Protein AF-A0A916YEJ6-F1 (afdb_monomer_lite)

Sequence (82 aa):
MEPHYFNVNLSWISDRKGEVSSPELEDKIEVATPPPFPKGIEGVWSPEHLLTAAVNSCFMTTFLAVAENSNLNFSTAKPKVN

Organism: NCBI:txid1537369

Secondary structure (DSSP, 8-state):
-PPP----EEEEEETTEEEEE-TT-S--EEEE--TTSTT--TTSB-HHHHHHHHHHHHHHHHHHHHHHHTT---S-------

InterPro domains:
  IPR015946 K homology domain-like, alpha/beta [G3DSA:3.30.300.20] (1-81)
  IPR036102 OsmC/Ohr superfamily [SSF82784] (4-75)

Foldseek 3Di:
DDDDDFDWDWADDDDQWIWIDGPVDPDIAIEGADDVDPPHDPPGHYPVNVVQVVVQVVVVVVVVVVCVVVVNDDDDDDDDDD

Radius of gyration: 16.67 Å; chains: 1; bounding box: 37×30×44 Å

pLDDT: mean 96.05, std 4.26, range [72.56, 98.62]

Structure (mmCIF, N/CA/C/O backbone):
data_AF-A0A916YEJ6-F1
#
_entry.id   AF-A0A916YEJ6-F1
#
loop_
_atom_site.group_PDB
_atom_site.id
_atom_site.type_symbol
_atom_site.label_atom_id
_atom_site.label_alt_id
_atom_site.label_comp_id
_atom_site.label_asym_id
_atom_site.label_entity_id
_atom_site.label_seq_id
_atom_site.pdbx_PDB_ins_code
_atom_site.Cartn_x
_atom_site.Cartn_y
_atom_site.Cartn_z
_atom_site.occupancy
_atom_site.B_iso_or_equiv
_atom_site.auth_seq_id
_atom_site.auth_comp_id
_atom_site.auth_asym_id
_atom_site.auth_atom_id
_atom_site.pdbx_PDB_model_num
ATOM 1 N N . MET A 1 1 ? 25.019 11.243 -5.591 1.00 76.50 1 MET A N 1
ATOM 2 C CA . MET A 1 1 ? 23.548 11.303 -5.676 1.00 76.50 1 MET A CA 1
ATOM 3 C C . MET A 1 1 ? 23.089 11.447 -4.244 1.00 76.50 1 MET A C 1
ATOM 5 O O . MET A 1 1 ? 23.472 10.608 -3.438 1.00 76.50 1 MET A O 1
ATOM 9 N N . GLU A 1 2 ? 22.428 12.550 -3.915 1.00 91.44 2 GLU A N 1
ATOM 10 C CA . GLU A 1 2 ? 21.936 12.765 -2.551 1.00 91.44 2 GLU A CA 1
ATOM 11 C C . GLU A 1 2 ? 20.779 11.800 -2.252 1.00 91.44 2 GLU A C 1
ATOM 13 O O . GLU A 1 2 ? 20.070 11.404 -3.185 1.00 91.44 2 GLU A O 1
ATOM 18 N N . PRO A 1 3 ? 20.593 11.380 -0.990 1.00 93.06 3 PRO A N 1
ATOM 19 C CA . PRO A 1 3 ? 19.519 10.466 -0.633 1.00 93.06 3 PRO A CA 1
ATOM 20 C C . PRO A 1 3 ? 18.154 11.123 -0.855 1.00 93.06 3 PRO A C 1
ATOM 22 O O . PRO A 1 3 ? 17.899 12.232 -0.385 1.00 93.06 3 PRO A O 1
ATOM 25 N N . HIS A 1 4 ? 17.262 10.407 -1.537 1.00 93.50 4 HIS A N 1
ATOM 26 C CA . HIS A 1 4 ? 15.855 10.778 -1.631 1.00 93.50 4 HIS A CA 1
ATOM 27 C C . HIS A 1 4 ? 15.054 9.986 -0.597 1.00 93.50 4 HIS A C 1
ATOM 29 O O . HIS A 1 4 ? 15.150 8.761 -0.539 1.00 93.50 4 HIS A O 1
ATOM 35 N N . TYR A 1 5 ? 14.252 10.690 0.201 1.00 94.88 5 TYR A N 1
ATOM 3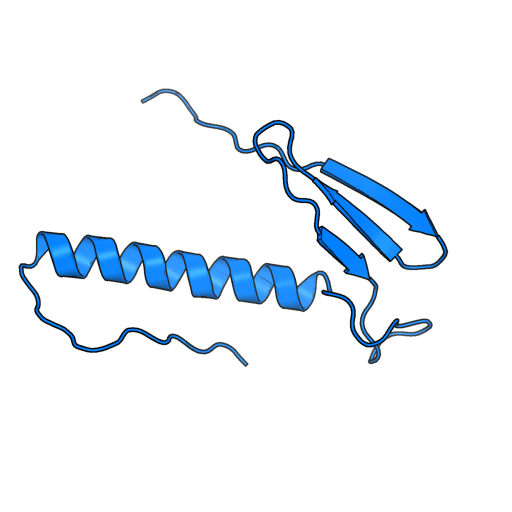6 C CA . TYR A 1 5 ? 13.332 10.092 1.169 1.00 94.88 5 TYR A CA 1
ATOM 37 C C . TYR A 1 5 ? 11.891 10.183 0.669 1.00 94.88 5 TYR A C 1
ATOM 39 O O . TYR A 1 5 ? 11.538 11.160 0.011 1.00 94.88 5 TYR A O 1
ATOM 47 N N . PHE A 1 6 ? 11.085 9.174 0.996 1.00 95.69 6 PHE A N 1
ATOM 48 C CA . PHE A 1 6 ? 9.642 9.139 0.758 1.00 95.69 6 PHE A CA 1
ATOM 49 C C . PHE A 1 6 ? 8.947 9.087 2.117 1.00 95.69 6 PHE A C 1
ATOM 51 O O . PHE A 1 6 ? 9.188 8.150 2.884 1.00 95.69 6 PHE A O 1
ATOM 58 N N . ASN A 1 7 ? 8.133 10.093 2.441 1.00 96.81 7 ASN A N 1
ATOM 59 C CA . ASN A 1 7 ? 7.506 10.187 3.754 1.00 96.81 7 ASN A CA 1
ATOM 60 C C . ASN A 1 7 ? 6.123 9.536 3.745 1.00 96.81 7 ASN A C 1
ATOM 62 O O . ASN A 1 7 ? 5.300 9.794 2.875 1.00 96.81 7 ASN A O 1
ATOM 66 N N . VAL A 1 8 ? 5.851 8.706 4.751 1.00 97.25 8 VAL A N 1
ATOM 67 C CA . VAL A 1 8 ? 4.546 8.066 4.937 1.00 97.25 8 VAL A CA 1
ATOM 68 C C . VAL A 1 8 ? 4.118 8.245 6.384 1.00 97.25 8 VAL A C 1
ATOM 70 O O . VAL A 1 8 ? 4.864 7.939 7.312 1.00 97.25 8 VAL A O 1
ATOM 73 N N . ASN A 1 9 ? 2.895 8.724 6.559 1.00 98.19 9 ASN A N 1
ATOM 74 C CA . ASN A 1 9 ? 2.247 8.966 7.835 1.00 98.19 9 ASN A CA 1
ATOM 75 C C . ASN A 1 9 ? 1.089 7.981 8.022 1.00 98.19 9 ASN A C 1
ATOM 77 O O . ASN A 1 9 ? 0.422 7.594 7.061 1.00 98.19 9 ASN A O 1
ATOM 81 N N . LEU A 1 10 ? 0.809 7.623 9.275 1.00 98.31 10 LEU A N 1
ATOM 82 C CA . LEU A 1 10 ? -0.338 6.803 9.654 1.00 98.31 10 LEU A CA 1
ATOM 83 C C . LEU A 1 10 ? -1.040 7.441 10.851 1.00 98.31 10 LEU A C 1
ATOM 85 O O . LEU A 1 10 ? -0.413 7.683 11.882 1.00 98.31 10 LEU A O 1
ATOM 89 N N . SER A 1 11 ? -2.343 7.675 10.721 1.00 98.50 11 SER A N 1
ATOM 90 C CA . SER A 1 11 ? -3.198 8.122 11.825 1.00 98.50 11 SER A CA 1
ATOM 91 C C . SER A 1 11 ? -4.213 7.042 12.169 1.00 98.50 11 SER A C 1
ATOM 93 O O . SER A 1 11 ? -4.828 6.457 11.283 1.00 98.50 11 SER A O 1
ATOM 95 N N . TRP A 1 12 ? -4.402 6.761 13.455 1.00 98.50 12 TRP A N 1
ATOM 96 C CA . TRP A 1 12 ? -5.488 5.889 13.903 1.00 98.50 12 TRP A CA 1
ATOM 97 C C . TRP A 1 12 ? -6.833 6.618 13.779 1.00 98.50 12 TRP A C 1
ATOM 99 O O . TRP A 1 12 ? -6.915 7.798 14.118 1.00 98.50 12 TRP A O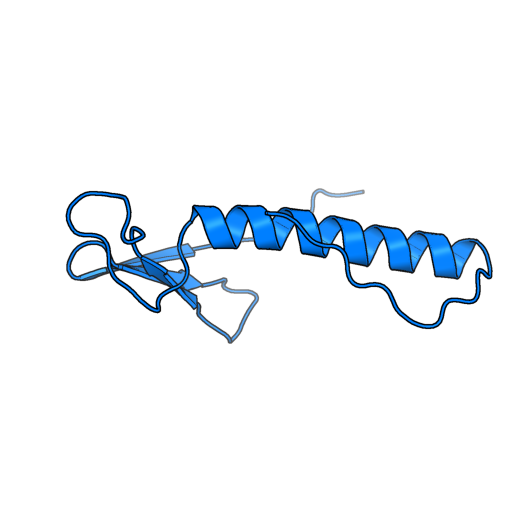 1
ATOM 109 N N . ILE A 1 13 ? -7.872 5.920 13.307 1.00 98.12 13 ILE A N 1
ATOM 110 C CA . ILE A 1 13 ? -9.233 6.471 13.181 1.00 98.12 13 ILE A CA 1
ATOM 111 C C . ILE A 1 13 ? -10.112 5.933 14.314 1.00 98.12 13 ILE A C 1
ATOM 113 O O . ILE A 1 13 ? -10.613 6.686 15.144 1.00 98.12 13 ILE A O 1
ATOM 117 N N . SER A 1 14 ? -10.307 4.615 14.334 1.00 97.69 14 SER A N 1
ATOM 118 C CA . SER A 1 14 ? -11.109 3.893 15.319 1.00 97.69 14 SER A CA 1
ATOM 119 C C . SER A 1 14 ? -10.779 2.401 15.261 1.00 97.69 14 SER A C 1
ATOM 121 O O . SER A 1 14 ? -10.211 1.913 14.284 1.00 97.69 14 SER A O 1
ATOM 123 N N . ASP A 1 15 ? -11.128 1.652 16.310 1.00 96.62 15 ASP A N 1
ATOM 124 C CA . ASP A 1 15 ? -10.971 0.195 16.369 1.00 96.62 15 ASP A CA 1
ATOM 125 C C . ASP A 1 15 ? -9.577 -0.282 15.914 1.00 96.62 15 ASP A C 1
ATOM 127 O O . ASP A 1 15 ? -8.552 0.066 16.505 1.00 96.62 15 ASP A O 1
ATOM 131 N N . ARG A 1 16 ? -9.541 -1.088 14.852 1.00 97.44 16 ARG A N 1
ATOM 132 C CA . ARG A 1 16 ? -8.349 -1.626 14.196 1.00 97.44 16 ARG A CA 1
ATOM 133 C C . ARG A 1 16 ? -8.156 -1.010 12.801 1.00 97.44 16 ARG A C 1
ATOM 135 O O . ARG A 1 16 ? -7.633 -1.686 11.916 1.00 97.44 16 ARG A O 1
ATOM 142 N N . LYS A 1 17 ? -8.605 0.238 12.615 1.00 98.44 17 LYS A N 1
ATOM 143 C CA . LYS A 1 17 ? -8.559 1.016 11.372 1.00 98.44 17 LYS A CA 1
ATOM 144 C C . LYS A 1 17 ? -7.685 2.270 11.527 1.00 98.44 17 LYS A C 1
ATOM 146 O O . LYS A 1 17 ? -7.705 2.942 12.560 1.00 98.44 17 LYS A O 1
ATOM 151 N N . GLY A 1 18 ? -6.945 2.602 10.478 1.00 98.44 18 GLY A N 1
ATOM 152 C CA . GLY A 1 18 ? -6.180 3.835 10.342 1.00 98.44 18 GLY A CA 1
ATOM 153 C C . GLY A 1 18 ? -6.263 4.418 8.932 1.00 98.44 18 GLY A C 1
ATOM 154 O O . GLY A 1 18 ? -6.858 3.826 8.034 1.00 98.44 18 GLY A O 1
ATOM 155 N N . GLU A 1 19 ? -5.638 5.574 8.750 1.00 98.62 19 GLU A N 1
ATOM 156 C CA . GLU A 1 19 ? -5.503 6.290 7.483 1.00 98.62 19 GLU A CA 1
ATOM 157 C C . GLU A 1 19 ? -4.018 6.495 7.172 1.00 98.62 19 GLU A C 1
ATOM 159 O O . GLU A 1 19 ? -3.298 7.151 7.934 1.00 98.62 19 GLU A O 1
ATOM 164 N N . VAL A 1 20 ? -3.560 5.925 6.060 1.00 98.50 20 VAL A N 1
ATOM 165 C CA . VAL A 1 20 ? -2.230 6.162 5.494 1.00 98.50 20 VAL A CA 1
ATOM 166 C C . VAL A 1 20 ? -2.285 7.420 4.633 1.00 98.50 20 VAL A C 1
ATOM 168 O O . VAL A 1 20 ? -3.202 7.596 3.832 1.00 98.50 20 VAL A O 1
ATOM 171 N N . SER A 1 21 ? -1.291 8.288 4.788 1.00 98.50 21 SER A N 1
ATOM 172 C CA . SER A 1 21 ? -1.135 9.516 4.004 1.00 98.50 21 SER A CA 1
ATOM 173 C C . SER A 1 21 ? 0.343 9.848 3.812 1.00 98.50 21 SER A C 1
ATOM 175 O O . SER A 1 21 ? 1.212 9.244 4.435 1.00 98.50 21 SER A O 1
ATOM 177 N N . SER A 1 22 ? 0.640 10.816 2.959 1.00 98.31 22 SER A N 1
ATOM 178 C CA . SER A 1 22 ? 1.991 11.303 2.698 1.00 98.31 22 SER A CA 1
ATOM 179 C C . SER A 1 22 ? 1.897 12.806 2.421 1.00 98.31 22 SER A C 1
ATOM 181 O O . SER A 1 22 ? 0.930 13.231 1.792 1.00 98.31 22 SER A O 1
ATOM 183 N N . PRO A 1 23 ? 2.839 13.640 2.898 1.00 97.62 23 PRO A N 1
ATOM 184 C CA . PRO A 1 23 ? 2.853 15.061 2.548 1.00 97.62 23 PRO A CA 1
ATOM 185 C C . PRO A 1 23 ? 3.097 15.301 1.048 1.00 97.62 23 PRO A C 1
ATOM 187 O O . PRO A 1 23 ? 2.859 16.404 0.565 1.00 97.62 23 PRO A O 1
ATOM 190 N N . GLU A 1 24 ? 3.575 14.289 0.322 1.00 97.38 24 GLU A N 1
ATOM 191 C CA . GLU A 1 24 ? 3.814 14.320 -1.119 1.00 97.38 24 GLU A CA 1
ATOM 192 C C . GLU A 1 24 ? 2.598 13.887 -1.964 1.00 97.38 24 GLU A C 1
ATOM 194 O O . GLU A 1 24 ? 2.663 13.991 -3.188 1.00 97.38 24 GLU A O 1
ATOM 199 N N . LEU A 1 25 ? 1.507 13.401 -1.351 1.00 97.31 25 LEU A N 1
ATOM 200 C CA . LEU A 1 25 ? 0.340 12.837 -2.044 1.00 97.31 25 LEU A CA 1
ATOM 201 C C . LEU A 1 25 ? -0.978 13.464 -1.561 1.00 97.31 25 LEU A C 1
ATOM 203 O O . LEU A 1 25 ? -1.144 13.759 -0.380 1.00 97.31 25 LEU A O 1
ATOM 207 N N . GLU A 1 26 ? -1.938 13.630 -2.474 1.00 97.50 26 GLU A N 1
ATOM 208 C CA . GLU A 1 26 ? -3.287 14.123 -2.141 1.00 97.50 26 GLU A CA 1
ATOM 209 C C . GLU A 1 26 ? -4.195 13.004 -1.611 1.00 97.50 26 GLU A C 1
ATOM 211 O O . GLU A 1 26 ? -4.980 13.213 -0.682 1.00 97.50 26 GLU A O 1
ATOM 216 N N . ASP A 1 27 ? -4.064 11.807 -2.187 1.00 97.75 27 ASP A N 1
ATOM 217 C CA . ASP A 1 27 ? -4.883 10.655 -1.837 1.00 97.75 27 ASP A CA 1
ATOM 218 C C . ASP A 1 27 ? -4.469 10.035 -0.502 1.00 97.75 27 ASP A C 1
ATOM 220 O O . ASP A 1 27 ? -3.292 9.959 -0.134 1.00 97.75 27 ASP A O 1
ATOM 224 N N . LYS A 1 28 ? -5.472 9.515 0.204 1.00 97.94 28 LYS A N 1
ATOM 225 C CA . LYS A 1 28 ? -5.303 8.784 1.456 1.00 97.94 28 LYS A CA 1
ATOM 226 C C . LYS A 1 28 ? -5.887 7.390 1.344 1.00 97.94 28 LYS A C 1
ATOM 228 O O . LYS A 1 28 ? -6.829 7.156 0.589 1.00 97.94 28 LYS A O 1
ATOM 233 N N . ILE A 1 29 ? -5.335 6.462 2.117 1.00 98.25 29 ILE A N 1
ATOM 234 C CA . ILE A 1 29 ? -5.726 5.055 2.065 1.00 98.25 29 ILE A CA 1
ATOM 235 C C . ILE A 1 29 ? -6.189 4.621 3.449 1.00 98.25 29 ILE A C 1
ATOM 237 O O . ILE A 1 29 ? -5.405 4.613 4.399 1.00 98.25 29 ILE A O 1
ATOM 241 N N . GLU A 1 30 ? -7.454 4.218 3.567 1.00 98.38 30 GLU A N 1
ATOM 242 C CA . GLU A 1 30 ? -7.901 3.501 4.759 1.00 98.38 30 GLU A CA 1
ATOM 243 C C . GLU A 1 30 ? -7.209 2.139 4.828 1.00 98.38 30 GLU A C 1
ATOM 245 O O . GLU A 1 30 ? -7.224 1.368 3.866 1.00 98.38 30 GLU A O 1
ATOM 250 N N . VAL A 1 31 ? -6.645 1.829 5.991 1.00 98.38 31 VAL A N 1
ATOM 251 C CA . VAL A 1 31 ? -6.024 0.541 6.281 1.00 98.38 31 VAL A CA 1
ATOM 252 C C . VAL A 1 31 ? -6.650 -0.067 7.528 1.00 98.38 31 VAL A C 1
ATOM 254 O O . VAL A 1 31 ? -6.921 0.634 8.502 1.00 98.38 31 VAL A O 1
ATOM 257 N N . ALA A 1 32 ? -6.873 -1.375 7.535 1.00 98.56 32 ALA A N 1
ATOM 258 C CA . ALA A 1 32 ? -7.396 -2.081 8.692 1.00 98.56 32 ALA A CA 1
ATOM 259 C C . ALA A 1 32 ? -6.743 -3.449 8.898 1.00 98.56 32 ALA A C 1
ATOM 261 O O . ALA A 1 32 ? -6.161 -4.041 7.992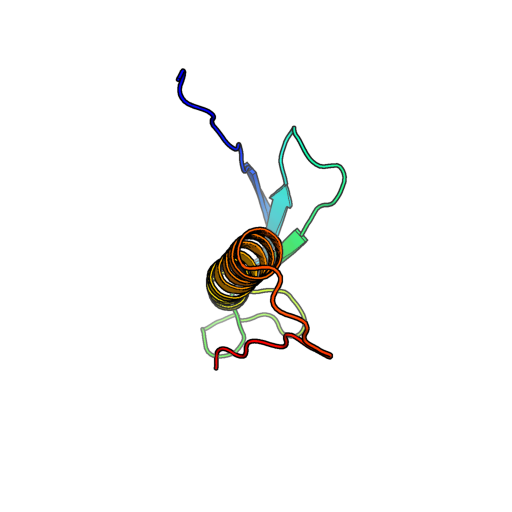 1.00 98.56 32 ALA A O 1
ATOM 262 N N . THR A 1 33 ? -6.866 -3.972 10.117 1.00 98.25 33 THR A N 1
ATOM 263 C CA . THR A 1 33 ? -6.557 -5.384 10.394 1.00 98.25 33 THR A CA 1
ATOM 264 C C . THR A 1 33 ? -7.471 -6.281 9.543 1.00 98.25 33 THR A C 1
ATOM 266 O O . THR A 1 33 ? -8.683 -6.059 9.571 1.00 98.25 33 THR A O 1
ATOM 269 N N . PRO A 1 34 ? -6.956 -7.278 8.798 1.00 97.81 34 PRO A N 1
ATOM 270 C CA . PRO A 1 34 ? -7.793 -8.063 7.895 1.00 97.81 34 PRO A CA 1
ATOM 271 C C . PRO A 1 34 ? -8.594 -9.166 8.617 1.00 97.81 34 PRO A C 1
ATOM 273 O O . PRO A 1 34 ? -8.230 -9.559 9.730 1.00 97.81 34 PRO A O 1
ATOM 276 N N . PRO A 1 35 ? -9.652 -9.714 7.978 1.00 97.06 35 PRO A N 1
ATOM 277 C CA . PRO A 1 35 ? -10.599 -10.665 8.585 1.00 97.06 35 PRO A CA 1
ATOM 278 C C . PRO A 1 35 ? -10.012 -11.928 9.242 1.00 97.06 35 PRO A C 1
ATOM 280 O O . PRO A 1 35 ? -10.563 -12.357 10.255 1.00 97.06 35 PRO A O 1
ATOM 283 N N . PRO A 1 36 ? -8.911 -12.535 8.748 1.00 96.88 36 PRO A N 1
ATOM 284 C CA . PRO A 1 36 ? -8.319 -13.709 9.395 1.00 96.88 36 PRO A CA 1
ATOM 285 C C . PRO A 1 36 ? -7.778 -13.454 10.811 1.00 96.88 36 PRO A C 1
ATOM 287 O O . PRO A 1 36 ? -7.534 -14.408 11.550 1.00 96.88 36 PRO A O 1
ATOM 290 N N . PHE A 1 37 ? -7.581 -12.191 11.203 1.00 96.88 37 PHE A N 1
ATOM 291 C CA . PHE A 1 37 ? -7.137 -11.825 12.545 1.00 96.88 37 PHE A CA 1
ATOM 292 C C . PHE A 1 37 ? -8.316 -11.397 13.434 1.00 96.88 37 PHE A C 1
ATOM 294 O O . PHE A 1 37 ? -9.318 -10.867 12.947 1.00 96.88 37 PHE A O 1
ATOM 301 N N . PRO A 1 38 ? -8.208 -11.557 14.768 1.00 96.88 38 PRO A N 1
ATOM 302 C CA . PRO A 1 38 ? -9.243 -11.102 15.689 1.00 96.88 38 PRO A CA 1
ATOM 303 C C . PRO A 1 38 ? -9.565 -9.614 15.515 1.00 96.88 38 PRO A C 1
ATOM 305 O O . PRO A 1 38 ? -8.663 -8.774 15.528 1.00 96.88 38 PRO A O 1
ATOM 308 N N . LYS A 1 39 ? -10.864 -9.289 15.444 1.00 96.06 39 LYS A N 1
ATOM 309 C CA . LYS A 1 39 ? -11.382 -7.932 15.173 1.00 96.06 39 LYS A CA 1
ATOM 310 C C . LYS A 1 39 ? -10.997 -7.392 13.785 1.00 96.06 39 LYS A C 1
ATOM 312 O O . LYS A 1 39 ? -10.856 -6.181 13.623 1.00 96.06 39 LYS A O 1
ATOM 317 N N . GLY A 1 40 ? -10.800 -8.283 12.814 1.00 96.75 40 GLY A N 1
ATOM 318 C CA . GLY A 1 40 ? -10.580 -7.913 11.425 1.00 96.75 40 GLY A CA 1
ATOM 319 C C . GLY A 1 40 ? -11.781 -7.191 10.808 1.00 96.75 40 GLY A C 1
ATOM 320 O O . GLY A 1 40 ? -12.926 -7.432 11.191 1.00 96.75 40 GLY A O 1
ATOM 321 N N . ILE A 1 41 ? -11.503 -6.295 9.864 1.00 97.75 41 ILE A N 1
ATOM 322 C CA . ILE A 1 41 ? -12.492 -5.462 9.174 1.00 97.75 41 ILE A CA 1
ATOM 323 C C . ILE A 1 41 ? -12.472 -5.834 7.686 1.00 97.75 41 ILE A C 1
ATOM 325 O O . ILE A 1 41 ? -11.436 -5.742 7.030 1.00 97.75 41 ILE A O 1
ATOM 329 N N . GLU A 1 42 ? -13.612 -6.280 7.157 1.00 97.19 42 GLU A N 1
ATOM 330 C CA . GLU A 1 42 ? -13.770 -6.635 5.742 1.00 97.19 42 GLU A CA 1
ATOM 331 C C . GLU A 1 42 ? -13.831 -5.401 4.832 1.00 97.19 42 GLU A C 1
ATOM 333 O O . GLU A 1 42 ? -14.290 -4.332 5.232 1.00 97.19 42 GLU A O 1
ATOM 338 N N . GLY A 1 43 ? -13.390 -5.563 3.580 1.00 96.50 43 GLY A N 1
ATOM 339 C CA . GLY A 1 43 ? -13.541 -4.546 2.532 1.00 96.50 43 GLY A CA 1
ATOM 340 C C . GLY A 1 43 ? -12.589 -3.349 2.619 1.00 96.50 43 GLY A C 1
ATOM 341 O O . GLY A 1 43 ? -12.723 -2.424 1.823 1.00 96.50 43 GLY A O 1
ATOM 342 N N . VAL A 1 44 ? -11.623 -3.360 3.541 1.00 97.69 44 VAL A N 1
ATOM 343 C CA . VAL A 1 44 ? -10.598 -2.315 3.693 1.00 97.69 44 VAL A CA 1
ATOM 344 C C . VAL A 1 44 ? -9.226 -2.904 3.368 1.00 97.69 44 VAL A C 1
ATOM 346 O O . VAL A 1 44 ? -8.975 -4.082 3.632 1.00 97.69 44 VAL A O 1
ATOM 349 N N . TRP A 1 45 ? -8.327 -2.098 2.797 1.00 98.25 45 TRP A N 1
ATOM 350 C CA . TRP A 1 45 ? -6.944 -2.519 2.575 1.00 98.25 45 TRP A CA 1
ATOM 351 C C . TRP A 1 45 ? -6.303 -2.953 3.889 1.00 98.25 45 TRP A C 1
ATOM 353 O O . TRP A 1 45 ? -6.510 -2.329 4.925 1.00 98.25 45 TRP A O 1
ATOM 363 N N . SER A 1 46 ? -5.498 -4.010 3.855 1.00 98.12 46 SER A N 1
ATOM 364 C CA . SER A 1 46 ? -4.717 -4.422 5.020 1.00 98.12 46 SER A CA 1
ATOM 365 C C . SER A 1 46 ? -3.235 -4.126 4.826 1.00 98.12 46 SER A C 1
ATOM 367 O O . SER A 1 46 ? -2.797 -3.977 3.680 1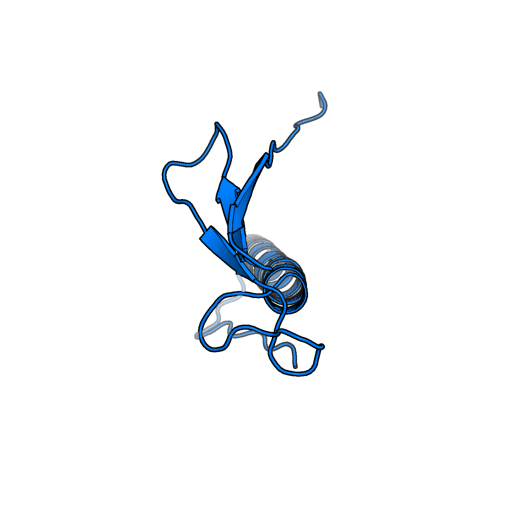.00 98.12 46 SER A O 1
ATOM 369 N N . PRO A 1 47 ? -2.438 -4.067 5.907 1.00 97.50 47 PRO A N 1
ATOM 370 C CA . PRO A 1 47 ? -0.990 -3.918 5.789 1.00 97.50 47 PRO A CA 1
ATOM 371 C C . PRO A 1 47 ? -0.357 -4.980 4.876 1.00 97.50 47 PRO A C 1
ATOM 373 O O . PRO A 1 47 ? 0.531 -4.667 4.090 1.00 97.50 47 PRO A O 1
ATOM 376 N N . GLU A 1 48 ? -0.852 -6.216 4.923 1.00 97.56 48 GLU A N 1
ATOM 377 C CA . GLU A 1 48 ? -0.403 -7.331 4.085 1.00 97.56 48 GLU A CA 1
ATOM 378 C C . GLU A 1 48 ? -0.729 -7.096 2.606 1.00 97.56 48 GLU A C 1
ATOM 380 O O . GLU A 1 48 ? 0.150 -7.240 1.758 1.00 97.56 48 GLU A O 1
ATOM 385 N N . HIS A 1 49 ? -1.957 -6.670 2.286 1.00 97.50 49 HIS A N 1
ATOM 386 C CA . HIS A 1 49 ? -2.319 -6.318 0.911 1.00 97.50 49 HIS A CA 1
ATOM 387 C C . HIS A 1 49 ? -1.467 -5.158 0.383 1.00 97.50 49 HIS A C 1
ATOM 389 O O . HIS A 1 49 ? -1.017 -5.209 -0.760 1.00 97.50 49 HIS A O 1
ATOM 395 N N . LEU 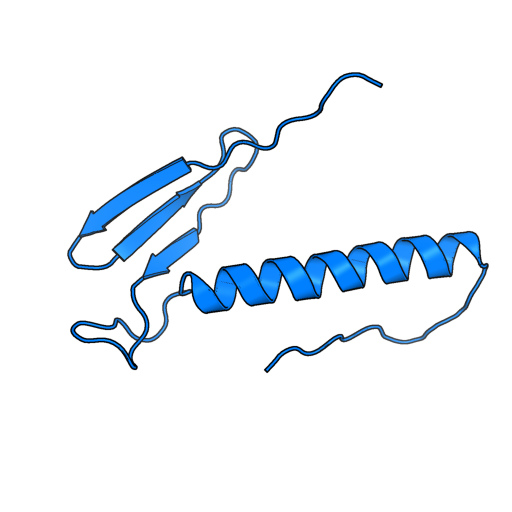A 1 50 ? -1.221 -4.129 1.203 1.00 97.31 50 LEU A N 1
ATOM 396 C CA . LEU A 1 50 ? -0.408 -2.972 0.821 1.00 97.31 50 LEU A CA 1
ATOM 397 C C . LEU A 1 50 ? 1.058 -3.352 0.593 1.00 97.31 50 LEU A C 1
ATOM 399 O O . LEU A 1 50 ? 1.651 -2.913 -0.390 1.00 97.31 50 LEU A O 1
ATOM 403 N N . LEU A 1 51 ? 1.630 -4.209 1.442 1.00 97.19 51 LEU A N 1
ATOM 404 C CA . LEU A 1 51 ? 2.987 -4.724 1.257 1.00 97.19 51 LEU A CA 1
ATOM 405 C C . LEU A 1 51 ? 3.104 -5.508 -0.056 1.00 97.19 51 LEU A C 1
ATOM 407 O O . LEU A 1 51 ? 3.993 -5.244 -0.867 1.00 97.19 51 LEU A O 1
ATOM 411 N N . THR A 1 52 ? 2.178 -6.436 -0.295 1.00 97.31 52 THR A N 1
ATOM 412 C CA . THR A 1 52 ? 2.140 -7.225 -1.528 1.00 97.31 52 THR A CA 1
ATOM 413 C C . THR A 1 52 ? 1.930 -6.341 -2.762 1.00 97.31 52 THR A C 1
ATOM 415 O O . THR A 1 52 ? 2.594 -6.538 -3.782 1.00 97.31 52 THR A O 1
ATOM 418 N N . ALA A 1 53 ? 1.072 -5.321 -2.671 1.00 96.88 53 ALA A N 1
ATOM 419 C CA . ALA A 1 53 ? 0.858 -4.346 -3.736 1.00 96.88 53 ALA A CA 1
ATOM 420 C C . ALA A 1 53 ? 2.120 -3.519 -4.024 1.00 96.88 53 ALA A C 1
ATOM 422 O O . ALA A 1 53 ? 2.461 -3.325 -5.194 1.00 96.88 53 ALA A O 1
ATOM 423 N N . ALA A 1 54 ? 2.851 -3.084 -2.993 1.00 96.75 54 ALA A N 1
ATOM 424 C CA . ALA A 1 54 ? 4.100 -2.339 -3.149 1.00 96.75 54 ALA A CA 1
ATOM 425 C C . ALA A 1 54 ? 5.162 -3.171 -3.884 1.00 96.75 54 ALA A C 1
ATOM 427 O O . ALA A 1 54 ? 5.772 -2.694 -4.839 1.00 96.75 54 ALA A O 1
ATOM 428 N N . VAL A 1 55 ? 5.330 -4.445 -3.513 1.00 96.88 55 VAL A N 1
ATOM 429 C CA . VAL A 1 55 ? 6.273 -5.347 -4.195 1.00 96.88 55 VAL A CA 1
ATOM 430 C C . VAL A 1 55 ? 5.848 -5.605 -5.643 1.00 96.88 55 VAL A C 1
ATOM 432 O O . VAL A 1 55 ? 6.660 -5.464 -6.558 1.00 96.88 55 VAL A O 1
ATOM 435 N N . ASN A 1 56 ? 4.576 -5.944 -5.870 1.00 97.75 56 ASN A N 1
ATOM 436 C CA . ASN A 1 56 ? 4.068 -6.269 -7.204 1.00 97.75 56 ASN A CA 1
ATOM 437 C C . ASN A 1 56 ? 4.152 -5.070 -8.168 1.00 97.75 56 ASN A C 1
ATOM 439 O O . ASN A 1 56 ? 4.544 -5.214 -9.328 1.00 97.75 56 ASN A O 1
ATOM 443 N N . SER A 1 57 ? 3.821 -3.871 -7.682 1.00 97.56 57 SER A N 1
ATOM 444 C CA . SER A 1 57 ? 3.908 -2.634 -8.466 1.00 97.56 57 SER A CA 1
ATOM 445 C C . SER A 1 57 ? 5.354 -2.213 -8.731 1.00 97.56 57 SER A C 1
ATOM 447 O O . SER A 1 57 ? 5.663 -1.843 -9.860 1.00 97.56 57 SER A O 1
ATOM 449 N N . CYS A 1 58 ? 6.260 -2.353 -7.757 1.00 97.12 58 CYS A N 1
ATOM 450 C CA . CYS A 1 58 ? 7.690 -2.089 -7.945 1.00 97.12 58 CYS A CA 1
ATOM 451 C C . CYS A 1 58 ? 8.319 -3.016 -9.000 1.00 97.12 58 CYS A C 1
ATOM 453 O O . CYS A 1 58 ? 9.099 -2.583 -9.854 1.00 97.12 58 CYS A O 1
ATOM 455 N N . PHE A 1 59 ? 7.935 -4.297 -9.004 1.00 97.12 59 PHE A N 1
ATOM 456 C CA . PHE A 1 59 ? 8.342 -5.215 -10.065 1.00 97.12 59 PHE A CA 1
ATOM 457 C C . PHE A 1 59 ? 7.827 -4.755 -11.434 1.00 97.12 59 PHE A C 1
ATOM 459 O O . PHE A 1 59 ? 8.590 -4.725 -12.399 1.00 97.12 59 PHE A O 1
ATOM 466 N N . MET A 1 60 ? 6.551 -4.365 -11.524 1.00 97.56 60 MET A N 1
ATOM 467 C CA . MET A 1 60 ? 5.966 -3.871 -12.770 1.00 97.56 60 MET A CA 1
ATOM 468 C C . MET A 1 60 ? 6.712 -2.641 -13.299 1.00 97.56 60 MET A C 1
ATOM 470 O O . MET A 1 60 ? 7.082 -2.625 -14.469 1.00 97.56 60 MET A O 1
ATOM 474 N N . THR A 1 61 ? 6.959 -1.626 -12.466 1.00 97.88 61 THR A N 1
ATOM 475 C CA . THR A 1 61 ? 7.659 -0.404 -12.898 1.00 97.88 61 THR A CA 1
ATOM 476 C C . THR A 1 61 ? 9.085 -0.700 -13.351 1.00 97.88 61 THR A C 1
ATOM 478 O O . THR A 1 61 ? 9.528 -0.170 -14.368 1.00 97.88 61 THR A O 1
ATOM 481 N N . THR A 1 62 ? 9.772 -1.621 -12.672 1.00 97.38 62 THR A N 1
ATOM 482 C CA . THR A 1 62 ? 11.098 -2.098 -13.089 1.00 97.38 62 THR A CA 1
ATOM 483 C C . THR A 1 62 ? 11.043 -2.818 -14.436 1.00 97.38 62 THR A C 1
ATOM 485 O O . THR A 1 62 ? 11.852 -2.536 -15.318 1.00 97.38 62 THR A O 1
ATOM 488 N N . PHE A 1 63 ? 10.077 -3.722 -14.628 1.00 97.25 63 PHE A N 1
ATOM 489 C CA . PHE A 1 63 ? 9.879 -4.414 -15.902 1.00 97.25 63 PHE A CA 1
ATOM 490 C C . PHE A 1 63 ? 9.664 -3.423 -17.051 1.00 97.25 63 PHE A C 1
ATOM 492 O O . PHE A 1 63 ? 10.282 -3.576 -18.102 1.00 97.25 63 PHE A O 1
ATOM 499 N N . LEU A 1 64 ? 8.836 -2.394 -16.842 1.00 97.44 64 LEU A N 1
ATOM 500 C CA . LEU A 1 64 ? 8.577 -1.358 -17.843 1.00 97.44 64 LEU A CA 1
ATOM 501 C C . LEU A 1 64 ? 9.861 -0.609 -18.226 1.00 97.44 64 LEU A C 1
ATOM 503 O O . LEU A 1 64 ? 10.161 -0.506 -19.412 1.00 97.44 64 LEU A O 1
ATOM 507 N N . ALA A 1 65 ? 10.652 -0.177 -17.239 1.00 97.69 65 ALA A N 1
ATOM 508 C CA . ALA A 1 65 ? 11.920 0.511 -17.486 1.00 97.69 65 ALA A CA 1
ATOM 509 C C . ALA A 1 65 ? 12.924 -0.364 -18.260 1.00 97.69 65 ALA A C 1
ATOM 511 O O . ALA A 1 65 ? 13.616 0.105 -19.164 1.00 97.69 65 ALA A O 1
ATOM 512 N N . VAL A 1 66 ? 12.998 -1.659 -17.938 1.00 97.69 66 VAL A N 1
ATOM 513 C CA . VAL A 1 66 ? 13.866 -2.606 -18.656 1.00 97.69 66 VAL A CA 1
ATOM 514 C C . VAL A 1 66 ? 13.370 -2.846 -20.082 1.00 97.69 66 VAL A C 1
ATOM 516 O O . VAL A 1 66 ? 14.188 -2.877 -21.004 1.00 97.69 66 VAL A O 1
ATOM 519 N N . ALA A 1 67 ? 12.060 -3.011 -20.283 1.00 97.56 67 ALA A N 1
ATOM 520 C CA . ALA A 1 67 ? 11.474 -3.231 -21.603 1.00 97.56 67 ALA A CA 1
ATOM 521 C C . ALA A 1 67 ? 11.712 -2.031 -22.531 1.00 97.56 67 ALA A C 1
ATOM 523 O O . ALA A 1 67 ? 12.123 -2.228 -23.676 1.00 97.56 67 ALA A O 1
ATOM 524 N N . GLU A 1 68 ? 11.541 -0.811 -22.014 1.00 96.81 68 GLU A N 1
ATOM 525 C CA . GLU A 1 68 ? 11.838 0.437 -22.722 1.00 96.81 68 GLU A CA 1
ATOM 526 C C . GLU A 1 68 ? 13.316 0.507 -23.130 1.00 96.81 68 GLU A C 1
ATOM 528 O O . GLU A 1 68 ? 13.626 0.617 -24.316 1.00 96.81 68 GLU A O 1
ATOM 533 N N . ASN A 1 69 ? 14.238 0.310 -22.181 1.00 97.69 69 ASN A N 1
ATOM 534 C CA . ASN A 1 69 ? 15.681 0.338 -22.452 1.00 97.69 69 ASN A CA 1
ATOM 535 C C . ASN A 1 69 ? 16.150 -0.773 -23.407 1.00 97.69 69 ASN A C 1
ATOM 537 O O . ASN A 1 69 ? 17.200 -0.648 -24.039 1.00 97.69 69 ASN A O 1
ATOM 541 N N . SER A 1 70 ? 15.385 -1.860 -23.513 1.00 97.44 70 SER A N 1
ATOM 542 C CA . SER A 1 70 ? 15.696 -3.003 -24.377 1.00 97.44 70 SER A CA 1
ATOM 543 C C . SER A 1 70 ? 14.991 -2.950 -25.738 1.00 97.44 70 SER A C 1
ATOM 545 O O . SER A 1 70 ? 15.166 -3.875 -26.530 1.00 97.44 70 SER A O 1
ATOM 547 N N . ASN A 1 71 ? 14.193 -1.911 -26.028 1.00 97.06 71 ASN A N 1
ATOM 548 C CA . ASN A 1 71 ? 13.307 -1.840 -27.202 1.00 97.06 71 ASN A CA 1
ATOM 549 C C . ASN A 1 71 ? 12.404 -3.085 -27.355 1.00 97.06 71 ASN A C 1
ATOM 551 O O . ASN A 1 71 ? 12.136 -3.555 -28.465 1.00 97.06 71 ASN A O 1
ATOM 555 N N . LEU A 1 72 ? 11.958 -3.658 -26.232 1.00 96.62 72 LEU A N 1
ATOM 556 C CA . LEU A 1 72 ? 11.121 -4.852 -26.216 1.00 96.62 72 LEU A CA 1
ATOM 557 C C . LEU A 1 72 ? 9.644 -4.467 -26.350 1.00 96.62 72 LEU A C 1
ATOM 559 O O . LEU A 1 72 ? 9.067 -3.852 -25.456 1.00 96.62 72 LEU A O 1
ATOM 563 N N . ASN A 1 73 ? 9.003 -4.912 -27.429 1.00 94.94 73 ASN A N 1
ATOM 564 C CA . ASN A 1 73 ? 7.560 -4.761 -27.610 1.00 94.94 73 ASN A CA 1
ATOM 565 C C . ASN A 1 73 ? 6.791 -5.833 -26.821 1.00 94.94 73 ASN A C 1
ATOM 567 O O . ASN A 1 73 ? 7.048 -7.027 -26.973 1.00 94.94 73 ASN A O 1
ATOM 571 N N . PHE A 1 74 ? 5.801 -5.420 -26.029 1.00 94.75 74 PHE A N 1
ATOM 572 C CA . PHE A 1 74 ? 4.892 -6.313 -25.306 1.00 94.75 74 PHE A CA 1
ATOM 573 C C . PHE A 1 74 ? 3.460 -5.761 -25.345 1.00 94.75 74 PHE A C 1
ATOM 575 O O . PHE A 1 74 ? 3.255 -4.555 -25.445 1.00 94.75 74 PHE A O 1
ATOM 582 N N . SER A 1 75 ? 2.452 -6.635 -25.269 1.00 93.50 75 SER A N 1
ATOM 583 C CA . SER A 1 75 ? 1.037 -6.229 -25.308 1.00 93.50 75 SER A CA 1
ATOM 584 C C . SER A 1 75 ? 0.454 -5.922 -23.926 1.00 93.50 75 SER A C 1
ATOM 586 O O . SER A 1 75 ? -0.393 -5.045 -23.794 1.00 93.50 75 SER A O 1
ATOM 588 N N . THR A 1 76 ? 0.871 -6.657 -22.889 1.00 92.94 76 THR A N 1
ATOM 589 C CA . THR A 1 76 ? 0.371 -6.499 -21.514 1.00 92.94 76 THR A CA 1
ATOM 590 C C . THR A 1 76 ? 1.392 -6.969 -20.482 1.00 92.94 76 THR A C 1
ATOM 592 O O . THR A 1 76 ? 1.944 -8.056 -20.635 1.00 92.94 76 THR A O 1
ATOM 595 N N . ALA A 1 77 ? 1.544 -6.223 -19.385 1.00 90.44 77 ALA A N 1
ATOM 596 C CA . ALA A 1 77 ? 2.246 -6.655 -18.177 1.00 90.44 77 ALA A CA 1
ATOM 597 C C . ALA A 1 77 ? 1.253 -6.671 -17.003 1.00 90.44 77 AL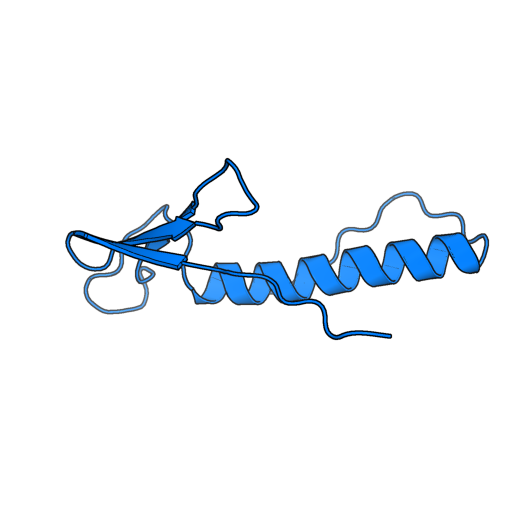A A C 1
ATOM 599 O O . ALA A 1 77 ? 0.697 -5.638 -16.644 1.00 90.44 77 ALA A O 1
ATOM 600 N N . LYS A 1 78 ? 0.972 -7.856 -16.450 1.00 90.69 78 LYS A N 1
ATOM 601 C CA . LYS A 1 78 ? 0.009 -8.050 -15.348 1.00 90.69 78 LYS A CA 1
ATOM 602 C C . LYS A 1 78 ? 0.603 -8.986 -14.292 1.00 90.69 78 LYS A C 1
ATOM 604 O O . LYS A 1 78 ? 0.179 -10.143 -14.214 1.00 90.69 78 LYS A O 1
ATOM 609 N N . PRO A 1 79 ? 1.623 -8.539 -13.543 1.00 89.25 79 PRO A N 1
ATOM 610 C CA . PRO A 1 79 ? 2.235 -9.379 -12.529 1.00 89.25 79 PRO A CA 1
ATOM 611 C C . PRO A 1 79 ? 1.222 -9.657 -11.409 1.00 89.25 79 PRO A C 1
ATOM 613 O O . PRO A 1 79 ? 0.362 -8.828 -11.094 1.00 89.25 79 PRO A O 1
ATOM 616 N N . LYS A 1 80 ? 1.270 -10.875 -10.871 1.00 89.38 80 LYS A N 1
ATOM 617 C CA . LYS A 1 80 ? 0.344 -11.368 -9.850 1.00 89.38 80 LYS A CA 1
ATOM 618 C C . LYS A 1 80 ? 1.145 -11.881 -8.668 1.00 89.38 80 LYS A C 1
ATOM 620 O O . LYS A 1 80 ? 2.094 -12.639 -8.854 1.00 89.38 80 LYS A O 1
ATOM 625 N N . VAL A 1 81 ? 0.712 -11.498 -7.477 1.00 82.94 81 VAL A N 1
ATOM 626 C CA . VAL A 1 81 ? 1.191 -12.039 -6.207 1.00 82.94 81 VAL A CA 1
ATOM 627 C C . VAL A 1 81 ? -0.039 -12.551 -5.462 1.00 82.94 81 VAL A C 1
ATOM 629 O O . VAL A 1 81 ? -1.098 -11.927 -5.551 1.00 82.94 81 VAL A O 1
ATOM 632 N N . ASN A 1 82 ? 0.093 -13.721 -4.839 1.00 72.56 82 ASN A N 1
ATOM 633 C CA . ASN A 1 82 ? -0.987 -14.393 -4.113 1.00 72.56 82 ASN A CA 1
ATOM 634 C C . ASN A 1 82 ? -1.034 -13.941 -2.657 1.00 72.56 82 ASN A C 1
ATOM 636 O O . ASN A 1 82 ? 0.062 -13.725 -2.091 1.00 72.56 82 ASN A O 1
#